Protein AF-A0A4Q3VM09-F1 (afdb_monomer_lite)

Sequence (54 aa):
MSVSARASRGYLAFADTVFDAFLDPEMARQWFAPGLGEIQKIEIDPTVGGRFTF

Secondary structure (DSSP, 8-state):
-----------SS-HHHHHHHHH-HHHHHHHSSTTS------EE--STT--EE-

pLDDT: mean 93.53, std 4.74, range [72.12, 98.12]

Structure (mmCIF, N/CA/C/O backbone):
data_AF-A0A4Q3VM09-F1
#
_entry.id   AF-A0A4Q3VM09-F1
#
loop_
_atom_site.group_PDB
_atom_site.id
_atom_site.type_symbol
_atom_site.label_atom_id
_atom_site.label_alt_id
_atom_site.label_comp_id
_atom_site.label_asym_id
_atom_site.label_entity_id
_atom_site.label_seq_id
_atom_site.pdbx_PDB_ins_code
_atom_site.Cartn_x
_atom_site.Cartn_y
_atom_site.Cartn_z
_atom_site.occupancy
_atom_site.B_iso_or_equiv
_atom_site.auth_seq_id
_atom_site.auth_comp_id
_atom_site.auth_asym_id
_atom_site.auth_atom_id
_atom_site.pdbx_PDB_model_num
ATOM 1 N N . MET A 1 1 ? -17.960 20.181 -1.306 1.00 72.12 1 MET A N 1
ATOM 2 C CA . MET A 1 1 ? -16.670 20.582 -1.909 1.00 72.12 1 MET A CA 1
ATOM 3 C C . MET A 1 1 ? -15.735 19.391 -1.837 1.00 72.12 1 MET A C 1
ATOM 5 O O . MET A 1 1 ? -15.614 18.828 -0.759 1.00 72.12 1 MET A O 1
ATOM 9 N N . SER A 1 2 ? -15.126 18.979 -2.947 1.00 88.62 2 SER A N 1
ATOM 10 C CA . SER A 1 2 ? -14.085 17.943 -2.954 1.00 88.62 2 SER A CA 1
ATOM 11 C C . SER A 1 2 ? -12.712 18.605 -3.037 1.00 88.62 2 SER A C 1
ATOM 13 O O . SER A 1 2 ? -12.503 19.465 -3.892 1.00 88.62 2 SER A O 1
ATOM 15 N N . VAL A 1 3 ? -11.783 18.206 -2.171 1.00 91.31 3 VAL A N 1
ATOM 16 C CA . VAL A 1 3 ? -10.371 18.603 -2.254 1.00 91.31 3 VAL A CA 1
ATOM 17 C C . VAL A 1 3 ? -9.611 17.495 -2.982 1.00 91.31 3 VAL A C 1
ATOM 19 O O . VAL A 1 3 ? -9.809 16.322 -2.681 1.00 91.31 3 VAL A O 1
ATOM 22 N N . SER A 1 4 ? -8.759 17.863 -3.940 1.00 93.88 4 SER A N 1
ATOM 23 C CA . SER A 1 4 ? -7.882 16.937 -4.664 1.00 93.88 4 SER A CA 1
ATOM 24 C C . SER A 1 4 ? -6.427 17.316 -4.418 1.00 93.88 4 SER A C 1
ATOM 26 O O . SER A 1 4 ? -6.058 18.478 -4.580 1.00 93.88 4 SER A O 1
ATOM 28 N N . ALA A 1 5 ? -5.599 16.332 -4.078 1.00 94.00 5 ALA A N 1
ATOM 29 C CA . ALA A 1 5 ? -4.157 16.481 -3.923 1.00 94.00 5 ALA A CA 1
ATOM 30 C C . ALA A 1 5 ? -3.430 15.515 -4.868 1.00 94.00 5 ALA A C 1
ATOM 32 O O . ALA A 1 5 ? -3.907 14.411 -5.124 1.00 94.00 5 ALA A O 1
ATOM 33 N N . ARG A 1 6 ? -2.273 15.931 -5.395 1.00 96.06 6 ARG A N 1
ATOM 34 C CA . 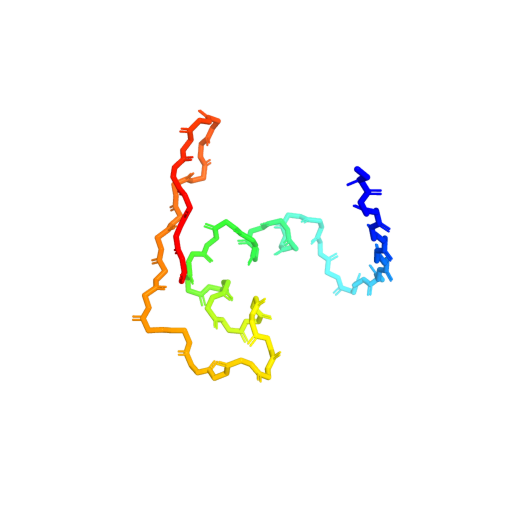ARG A 1 6 ? -1.421 15.113 -6.269 1.00 96.06 6 ARG A CA 1
ATOM 35 C C . ARG A 1 6 ? 0.026 15.183 -5.793 1.00 96.06 6 ARG A C 1
ATOM 37 O O . ARG A 1 6 ? 0.549 16.274 -5.595 1.00 96.06 6 ARG A O 1
ATOM 44 N N . ALA A 1 7 ? 0.672 14.025 -5.691 1.00 93.12 7 ALA A N 1
ATOM 45 C CA . ALA A 1 7 ? 2.102 13.892 -5.433 1.00 93.12 7 ALA A CA 1
ATOM 46 C C . ALA A 1 7 ? 2.752 13.014 -6.514 1.00 93.12 7 ALA A C 1
ATOM 48 O O . ALA A 1 7 ? 2.102 12.158 -7.117 1.00 93.12 7 ALA A O 1
ATOM 49 N N . SER A 1 8 ? 4.028 13.249 -6.816 1.00 96.31 8 SER A N 1
ATOM 50 C CA . SER A 1 8 ? 4.7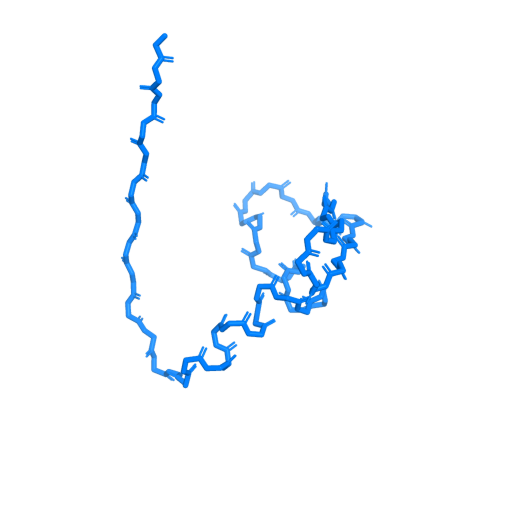94 12.452 -7.782 1.00 96.31 8 SER A CA 1
ATOM 51 C C . SER A 1 8 ? 6.263 12.431 -7.373 1.00 96.31 8 SER A C 1
ATOM 53 O O . SER A 1 8 ? 6.820 13.473 -7.031 1.00 96.31 8 SER A O 1
ATOM 55 N N . ARG A 1 9 ? 6.884 11.247 -7.391 1.00 95.31 9 ARG A N 1
ATOM 56 C CA . ARG A 1 9 ? 8.296 11.056 -7.040 1.00 95.31 9 ARG A CA 1
ATOM 57 C C . ARG A 1 9 ? 8.879 9.860 -7.788 1.00 95.31 9 ARG A C 1
ATOM 59 O O . ARG A 1 9 ? 8.210 8.843 -7.927 1.00 95.31 9 ARG A O 1
ATOM 66 N N . GLY A 1 10 ? 10.115 10.001 -8.265 1.00 97.19 10 GLY A N 1
ATOM 67 C CA . GLY A 1 10 ? 10.889 8.906 -8.850 1.00 97.19 10 GLY A CA 1
ATOM 68 C C . GLY A 1 10 ? 11.709 8.172 -7.790 1.00 97.19 10 GLY A C 1
ATOM 69 O O . GLY A 1 10 ? 12.218 8.799 -6.858 1.00 97.19 10 GLY A O 1
ATOM 70 N N . TYR A 1 11 ? 11.851 6.859 -7.958 1.00 96.56 11 TYR A N 1
ATOM 71 C CA . TYR A 1 11 ? 12.634 5.989 -7.084 1.00 96.56 11 TYR A CA 1
ATOM 72 C C . TYR A 1 11 ? 13.625 5.177 -7.915 1.00 96.56 11 TYR A C 1
ATOM 74 O O . TYR A 1 11 ? 13.295 4.719 -9.006 1.00 96.56 11 TYR A O 1
ATOM 82 N N . LEU A 1 12 ? 14.830 4.976 -7.382 1.00 98.06 12 LEU A N 1
ATOM 83 C CA . LEU A 1 12 ? 15.809 4.031 -7.926 1.00 98.06 12 LEU A CA 1
ATOM 84 C C . LEU A 1 12 ? 15.528 2.630 -7.363 1.00 98.06 12 LEU A C 1
ATOM 86 O O . LEU A 1 12 ? 16.345 2.063 -6.645 1.00 98.06 12 LEU A O 1
ATOM 90 N N . ALA A 1 13 ? 14.327 2.120 -7.624 1.00 96.69 13 ALA A N 1
ATOM 91 C CA . ALA A 1 13 ? 13.844 0.826 -7.157 1.00 96.69 13 ALA A CA 1
ATOM 92 C C . ALA A 1 13 ? 12.921 0.205 -8.211 1.00 96.69 13 ALA A C 1
ATOM 94 O O . ALA A 1 13 ? 12.386 0.912 -9.070 1.00 96.69 13 ALA A O 1
ATOM 95 N N . PHE A 1 14 ? 12.723 -1.111 -8.143 1.00 98.12 14 PHE A N 1
ATOM 96 C CA . PHE A 1 14 ? 11.736 -1.782 -8.982 1.00 98.12 14 PHE A CA 1
A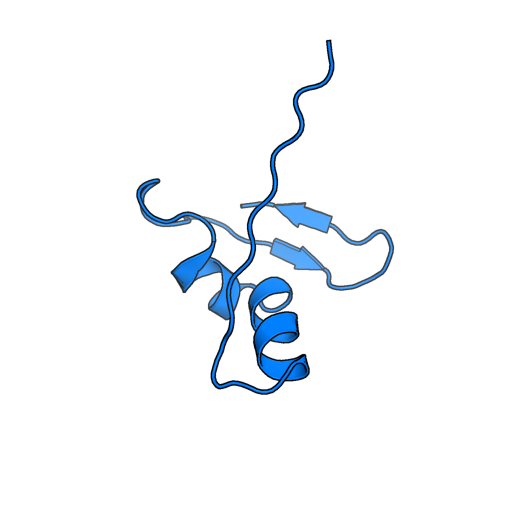TOM 97 C C . PHE A 1 14 ? 10.316 -1.388 -8.568 1.00 98.12 14 PHE A C 1
ATOM 99 O O . PHE A 1 14 ? 10.061 -1.075 -7.403 1.00 98.12 14 PHE A O 1
ATOM 106 N N . ALA A 1 15 ? 9.392 -1.420 -9.531 1.00 97.56 15 ALA A N 1
ATOM 107 C CA . ALA A 1 15 ? 7.990 -1.098 -9.285 1.00 97.56 15 ALA A CA 1
ATOM 108 C C . ALA A 1 15 ? 7.393 -1.997 -8.194 1.00 97.56 15 ALA A C 1
ATOM 110 O O . ALA A 1 15 ? 6.757 -1.480 -7.280 1.00 97.56 15 ALA A O 1
ATOM 111 N N . ASP A 1 16 ? 7.691 -3.297 -8.240 1.00 97.88 16 ASP A N 1
ATOM 112 C CA . ASP A 1 16 ? 7.210 -4.277 -7.261 1.00 97.88 16 ASP A CA 1
ATOM 113 C C . ASP A 1 16 ? 7.707 -3.947 -5.849 1.00 97.88 16 ASP A C 1
ATOM 115 O O . ASP A 1 16 ? 6.926 -3.944 -4.913 1.00 97.88 16 ASP A O 1
ATOM 119 N N . THR A 1 17 ? 8.962 -3.510 -5.693 1.00 97.00 17 THR A N 1
ATOM 120 C CA . THR A 1 17 ? 9.493 -3.083 -4.386 1.00 97.00 17 THR A CA 1
ATOM 121 C C . THR A 1 17 ? 8.754 -1.868 -3.825 1.00 97.00 17 THR A C 1
ATOM 123 O O . THR A 1 17 ? 8.504 -1.786 -2.624 1.00 97.00 17 THR A O 1
ATOM 126 N N . VAL A 1 18 ? 8.422 -0.896 -4.681 1.00 97.00 18 VAL A N 1
ATOM 127 C CA . VAL A 1 18 ? 7.645 0.278 -4.258 1.00 97.00 18 VAL A CA 1
ATOM 128 C C . VAL A 1 18 ? 6.217 -0.133 -3.922 1.00 97.00 18 VAL A C 1
ATOM 130 O O . VAL A 1 18 ? 5.667 0.380 -2.959 1.00 97.00 18 VAL A O 1
ATOM 133 N N . PHE A 1 19 ? 5.630 -1.050 -4.686 1.00 96.81 19 PHE A N 1
ATOM 134 C CA . PHE A 1 19 ? 4.285 -1.560 -4.452 1.00 96.81 19 PHE A CA 1
ATOM 135 C C . PHE A 1 19 ? 4.194 -2.348 -3.137 1.00 96.81 19 PHE A C 1
ATOM 137 O O . PHE A 1 19 ? 3.340 -2.044 -2.306 1.00 96.81 19 PHE A O 1
ATOM 144 N N . ASP A 1 20 ? 5.132 -3.261 -2.890 1.00 96.75 20 ASP A N 1
ATOM 145 C CA . ASP A 1 20 ? 5.219 -4.058 -1.663 1.00 96.75 20 ASP A CA 1
ATOM 146 C C . ASP A 1 20 ? 5.368 -3.175 -0.419 1.00 96.75 20 ASP A C 1
ATOM 148 O O . ASP A 1 20 ? 4.766 -3.457 0.614 1.00 96.75 20 ASP A O 1
ATOM 152 N N . ALA A 1 21 ? 6.061 -2.034 -0.528 1.00 96.75 21 ALA A N 1
ATOM 153 C CA . ALA A 1 21 ? 6.194 -1.077 0.572 1.00 96.75 21 ALA A CA 1
ATOM 154 C C . ALA A 1 21 ? 4.857 -0.470 1.048 1.00 96.75 21 ALA A C 1
ATOM 156 O O . ALA A 1 21 ? 4.812 0.094 2.144 1.00 96.75 21 ALA A O 1
ATOM 157 N N . PHE A 1 22 ? 3.790 -0.553 0.243 1.00 95.44 22 PHE A N 1
ATOM 158 C CA . PHE A 1 22 ? 2.429 -0.165 0.632 1.00 95.44 22 PHE A CA 1
ATOM 159 C C . PHE A 1 22 ? 1.597 -1.334 1.171 1.00 95.44 22 PHE A C 1
ATOM 161 O O . PHE A 1 22 ? 0.595 -1.090 1.840 1.00 95.44 22 PHE A O 1
ATOM 168 N N . LEU A 1 23 ? 1.959 -2.576 0.847 1.00 96.50 23 LEU A N 1
ATOM 169 C CA . LEU A 1 23 ? 1.171 -3.767 1.172 1.00 96.50 23 LEU A CA 1
ATOM 170 C C . LEU A 1 23 ? 1.684 -4.503 2.408 1.00 96.50 23 LEU A C 1
ATOM 172 O O . LEU A 1 23 ? 0.891 -5.095 3.136 1.00 96.50 23 LEU A O 1
ATOM 176 N N . ASP A 1 24 ? 2.994 -4.466 2.643 1.00 96.06 24 ASP A N 1
ATOM 177 C CA . ASP A 1 24 ? 3.621 -5.057 3.816 1.00 96.06 24 ASP A CA 1
ATOM 178 C C . ASP A 1 24 ? 3.442 -4.121 5.032 1.00 96.06 24 ASP A C 1
ATOM 180 O O . ASP A 1 24 ? 3.925 -2.980 5.010 1.00 96.06 24 ASP A O 1
ATOM 184 N N . PRO A 1 25 ? 2.772 -4.572 6.113 1.00 95.69 25 PRO A N 1
ATOM 185 C CA . PRO A 1 25 ? 2.558 -3.760 7.309 1.00 95.69 25 PRO A CA 1
ATOM 186 C C . PRO A 1 25 ? 3.855 -3.269 7.968 1.00 95.69 25 PRO A C 1
ATOM 188 O O . PRO A 1 25 ? 3.901 -2.146 8.471 1.00 95.69 25 PRO A O 1
ATOM 191 N N . GLU A 1 26 ? 4.913 -4.077 7.971 1.00 94.31 26 GLU A N 1
ATOM 192 C CA . GLU A 1 26 ? 6.189 -3.737 8.602 1.00 94.31 26 GLU A CA 1
ATOM 193 C C . GLU A 1 26 ? 6.996 -2.753 7.752 1.00 94.31 26 GLU A C 1
ATOM 195 O O . GLU A 1 26 ? 7.683 -1.888 8.301 1.00 94.31 26 GLU A O 1
ATOM 200 N N . MET A 1 27 ? 6.871 -2.810 6.423 1.00 94.94 27 MET A N 1
ATOM 201 C CA . MET A 1 27 ? 7.432 -1.776 5.548 1.00 94.94 27 MET A CA 1
ATOM 202 C C . MET A 1 27 ? 6.654 -0.465 5.681 1.00 94.94 27 MET A C 1
ATOM 204 O O . MET A 1 27 ? 7.255 0.588 5.901 1.00 94.94 27 MET A O 1
ATOM 208 N N . ALA A 1 28 ? 5.322 -0.513 5.603 1.00 95.00 28 ALA A N 1
ATOM 209 C CA . ALA A 1 28 ? 4.464 0.666 5.686 1.00 95.00 28 ALA A CA 1
ATOM 210 C C . ALA A 1 28 ? 4.629 1.415 7.019 1.00 95.00 28 ALA A C 1
ATOM 212 O O . ALA A 1 28 ? 4.692 2.650 7.025 1.00 95.00 28 AL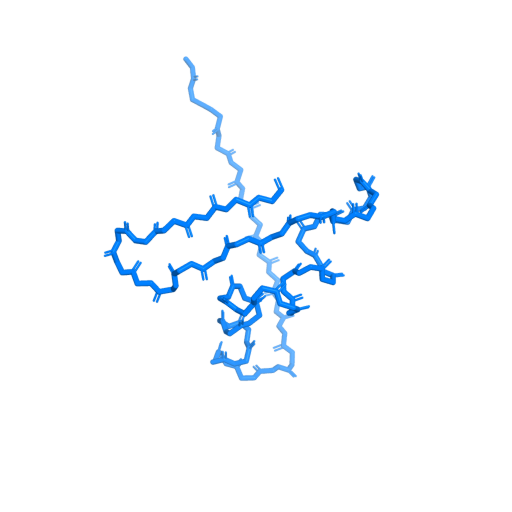A A O 1
ATOM 213 N N . ARG A 1 29 ? 4.803 0.687 8.136 1.00 93.00 29 ARG A N 1
ATOM 214 C CA . ARG A 1 29 ? 5.063 1.269 9.467 1.00 93.00 29 ARG A CA 1
ATOM 215 C C . ARG A 1 29 ? 6.245 2.246 9.471 1.00 93.00 29 ARG A C 1
ATOM 217 O O . ARG A 1 29 ? 6.246 3.203 10.239 1.00 93.00 29 ARG A O 1
ATOM 224 N N . GLN A 1 30 ? 7.242 2.028 8.616 1.00 91.50 30 GLN A N 1
ATOM 225 C CA . GLN A 1 30 ? 8.479 2.812 8.612 1.00 91.50 30 GLN A CA 1
ATOM 226 C C . GLN A 1 30 ? 8.343 4.169 7.918 1.00 91.50 30 GLN A C 1
ATOM 228 O O . GLN A 1 30 ? 9.149 5.061 8.179 1.00 91.50 30 GLN A O 1
ATOM 233 N N . TRP A 1 31 ? 7.370 4.341 7.016 1.00 90.50 31 TRP A N 1
ATOM 234 C CA . TRP A 1 31 ? 7.357 5.509 6.129 1.00 90.50 31 TRP A CA 1
ATOM 235 C C . TRP A 1 31 ? 5.994 6.177 5.943 1.00 90.50 31 TRP A C 1
ATOM 237 O O . TRP A 1 31 ? 5.974 7.336 5.538 1.00 90.50 31 TRP A O 1
ATOM 247 N N . PHE A 1 32 ? 4.872 5.504 6.217 1.00 89.44 32 PHE A N 1
ATOM 248 C CA . PHE A 1 32 ? 3.542 5.969 5.798 1.00 89.44 32 PHE A CA 1
ATOM 249 C C . PHE A 1 32 ? 3.056 7.248 6.509 1.00 89.44 32 PHE A C 1
ATOM 251 O O . PHE A 1 32 ? 2.291 8.023 5.936 1.00 89.44 32 PHE A O 1
ATOM 258 N N . ALA A 1 33 ? 3.527 7.513 7.729 1.00 87.38 33 ALA A N 1
ATOM 259 C CA . ALA A 1 33 ? 3.063 8.627 8.560 1.00 87.38 33 ALA A CA 1
ATOM 260 C C . ALA A 1 33 ? 4.221 9.520 9.060 1.00 87.38 33 ALA A C 1
ATOM 262 O O . ALA A 1 33 ? 4.387 9.718 10.269 1.00 87.38 33 ALA A O 1
ATOM 263 N N . PRO A 1 34 ? 5.061 10.069 8.161 1.00 86.75 34 PRO A N 1
ATOM 264 C CA . PRO A 1 34 ? 6.233 10.821 8.577 1.00 86.75 34 PRO A CA 1
ATOM 265 C C . PRO A 1 34 ? 5.795 12.099 9.304 1.00 86.75 34 PRO A C 1
ATOM 267 O O . PRO A 1 34 ? 4.971 12.864 8.807 1.00 86.75 34 PRO A O 1
ATOM 270 N N . GLY A 1 35 ? 6.349 12.332 10.494 1.00 85.56 35 GLY A N 1
ATOM 271 C CA . GLY A 1 35 ? 6.019 13.499 11.320 1.00 85.56 35 GLY A CA 1
ATOM 272 C C . GLY A 1 35 ? 4.737 13.375 12.153 1.00 85.56 35 GLY A C 1
ATOM 273 O O . GLY A 1 35 ? 4.410 14.321 12.864 1.00 85.56 35 GLY A O 1
ATOM 274 N N . LEU A 1 36 ? 4.042 12.229 12.116 1.00 85.62 36 LEU A N 1
ATOM 275 C CA . LEU A 1 36 ? 2.844 11.967 12.931 1.00 85.62 36 LEU A CA 1
ATOM 276 C C . LEU A 1 36 ? 3.121 11.118 14.189 1.00 85.62 36 LEU A C 1
ATOM 278 O O . LEU A 1 36 ? 2.195 10.820 14.938 1.00 85.62 36 LEU A O 1
ATOM 282 N N . GLY A 1 37 ? 4.385 10.770 14.449 1.00 85.62 37 GLY A N 1
ATOM 283 C CA . GLY A 1 37 ? 4.795 9.895 15.552 1.00 85.62 37 GLY A CA 1
ATOM 284 C C . GLY A 1 37 ? 4.951 8.432 15.128 1.00 85.62 37 GLY A C 1
ATOM 285 O O . GLY A 1 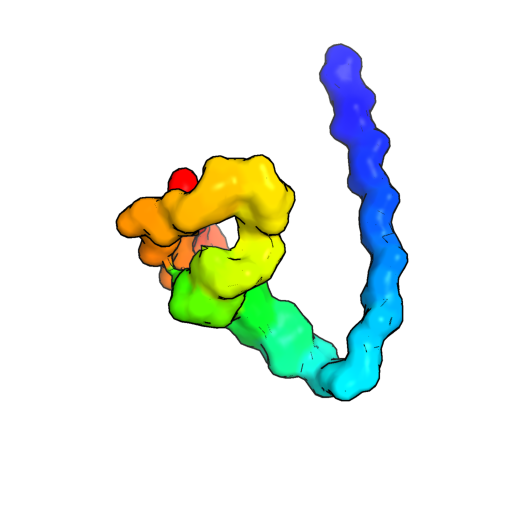37 ? 4.943 8.114 13.941 1.00 85.62 37 GLY A O 1
ATOM 286 N N . GLU A 1 38 ? 5.145 7.542 16.101 1.00 87.50 38 GLU A N 1
ATOM 287 C CA . GLU A 1 38 ? 5.265 6.101 15.857 1.00 87.50 38 GLU A CA 1
ATOM 288 C C . GLU A 1 38 ? 3.884 5.471 15.630 1.00 87.50 38 GLU A C 1
ATOM 290 O O . GLU A 1 38 ? 2.988 5.605 16.469 1.00 87.50 38 GLU A O 1
ATOM 295 N N . ILE A 1 39 ? 3.729 4.743 14.521 1.00 90.88 39 ILE A N 1
ATOM 296 C CA . ILE A 1 39 ? 2.524 3.962 14.222 1.00 90.88 39 ILE A CA 1
ATOM 297 C C . ILE A 1 39 ? 2.436 2.791 15.213 1.00 90.88 39 ILE A C 1
ATOM 299 O O . ILE A 1 39 ? 3.225 1.850 15.154 1.00 90.88 39 ILE A O 1
ATOM 303 N N . GLN A 1 40 ? 1.456 2.851 16.118 1.00 90.69 40 GLN A N 1
ATOM 304 C CA . GLN A 1 40 ? 1.275 1.870 17.200 1.00 90.69 40 GLN A CA 1
ATOM 305 C C . GLN A 1 40 ? 0.614 0.570 16.735 1.00 90.69 40 GLN A C 1
ATOM 307 O O . GLN A 1 40 ? 0.783 -0.484 17.345 1.00 90.69 40 GLN A O 1
ATOM 312 N N . LYS A 1 41 ? -0.177 0.641 15.665 1.00 91.94 41 LYS A N 1
ATOM 313 C CA . LYS A 1 41 ? -0.889 -0.497 15.100 1.00 91.94 41 LYS A CA 1
ATOM 314 C C . LYS A 1 41 ? -0.931 -0.330 13.596 1.00 91.94 41 LYS A C 1
ATOM 316 O O . LYS A 1 41 ? -1.168 0.766 13.126 1.00 91.94 41 LYS A O 1
ATOM 321 N N . ILE A 1 42 ? -0.730 -1.410 12.854 1.00 94.56 42 ILE A N 1
ATOM 322 C CA . ILE A 1 42 ? -0.971 -1.424 11.416 1.00 94.56 42 ILE A CA 1
ATOM 323 C C . ILE A 1 42 ? -1.474 -2.805 11.011 1.00 94.56 42 ILE A C 1
ATOM 325 O O . ILE A 1 42 ? -0.896 -3.819 11.396 1.00 94.56 42 ILE A O 1
ATOM 329 N N . GLU A 1 43 ? -2.583 -2.840 10.282 1.00 96.19 43 GLU A N 1
ATOM 330 C CA . GLU A 1 43 ? -3.147 -4.056 9.694 1.00 96.19 43 GLU A CA 1
ATOM 331 C C . GLU A 1 43 ? -3.384 -3.785 8.212 1.00 96.19 43 GLU A C 1
ATOM 333 O O . GLU A 1 43 ? -4.037 -2.797 7.862 1.00 96.19 43 GLU A O 1
ATOM 338 N N . ILE A 1 44 ? -2.852 -4.659 7.358 1.00 97.38 44 ILE A N 1
ATOM 339 C CA . ILE A 1 44 ? -3.031 -4.601 5.908 1.00 97.38 44 ILE A CA 1
ATOM 340 C C . ILE A 1 44 ? -3.400 -6.002 5.427 1.00 97.38 44 ILE A C 1
ATOM 342 O O . ILE A 1 44 ? -2.634 -6.946 5.602 1.00 97.38 44 ILE A O 1
ATOM 346 N N . ASP A 1 45 ? -4.582 -6.128 4.835 1.00 97.88 45 ASP A N 1
ATOM 347 C CA . ASP A 1 45 ? -4.997 -7.286 4.047 1.00 97.88 45 ASP A CA 1
ATOM 348 C C . ASP A 1 45 ? -4.883 -6.897 2.563 1.00 97.88 45 ASP A C 1
ATOM 350 O O . ASP A 1 45 ? -5.731 -6.148 2.063 1.00 97.88 45 ASP A O 1
ATOM 354 N N . PRO A 1 46 ? -3.818 -7.330 1.860 1.00 96.00 46 PRO A N 1
ATOM 355 C CA . PRO A 1 46 ? -3.479 -6.862 0.518 1.00 96.00 46 PRO A CA 1
ATOM 356 C C . PRO A 1 46 ? -4.297 -7.577 -0.568 1.00 96.00 46 PRO A C 1
ATOM 358 O O . PRO A 1 46 ? -3.768 -8.061 -1.569 1.00 96.00 46 PRO A O 1
ATOM 361 N N . THR A 1 47 ? -5.610 -7.653 -0.373 1.00 97.31 47 THR A N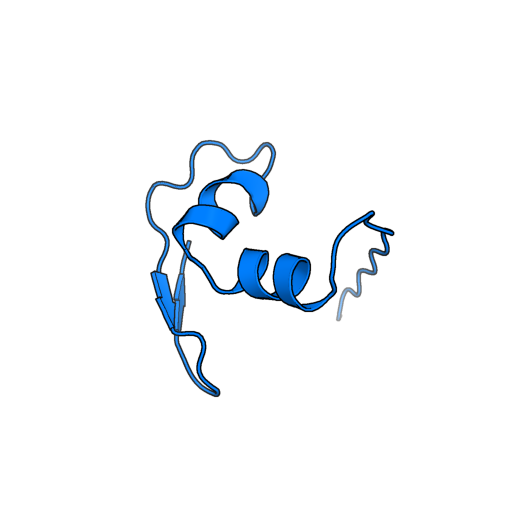 1
ATOM 362 C CA . THR A 1 47 ? -6.564 -8.231 -1.318 1.00 97.31 47 THR A CA 1
ATOM 363 C C . THR A 1 47 ? -7.601 -7.194 -1.737 1.00 97.31 47 THR A C 1
ATOM 365 O O . THR A 1 47 ? -7.835 -6.185 -1.069 1.00 97.31 47 THR A O 1
ATOM 368 N N . VAL A 1 48 ? -8.245 -7.412 -2.886 1.00 97.31 48 VAL A N 1
ATOM 369 C CA . VAL A 1 48 ? -9.343 -6.539 -3.320 1.00 97.31 48 VAL A CA 1
ATOM 370 C C . VAL A 1 48 ? -10.507 -6.683 -2.339 1.00 97.31 48 VAL A C 1
ATOM 372 O O . VAL A 1 48 ? -11.063 -7.767 -2.187 1.00 97.31 48 VAL A O 1
ATOM 375 N N . GLY A 1 49 ? -10.882 -5.575 -1.696 1.00 97.06 49 GLY A N 1
ATOM 376 C CA . GLY A 1 49 ? -11.882 -5.563 -0.622 1.00 97.06 49 GLY A CA 1
ATOM 377 C C . GLY A 1 49 ? -11.314 -5.838 0.776 1.00 97.06 49 GLY A C 1
ATOM 378 O O . GLY A 1 49 ? -12.086 -5.860 1.734 1.00 97.06 49 GLY A O 1
ATOM 379 N N . GLY A 1 50 ? -9.994 -6.013 0.897 1.00 96.12 50 GLY A N 1
ATOM 380 C CA . GLY A 1 50 ? -9.288 -6.185 2.161 1.00 96.12 50 GLY A CA 1
ATOM 381 C C . GLY A 1 50 ? -9.322 -4.943 3.058 1.00 96.12 50 GLY A C 1
ATOM 382 O O . GLY A 1 50 ? -9.697 -3.837 2.657 1.00 96.12 50 GLY A O 1
ATOM 383 N N . ARG A 1 51 ? -8.948 -5.142 4.323 1.00 95.94 51 ARG A N 1
ATOM 384 C CA . ARG A 1 51 ? -8.928 -4.110 5.368 1.00 95.94 51 ARG A CA 1
ATOM 385 C C . ARG A 1 51 ? -7.572 -3.403 5.460 1.00 95.94 51 ARG A C 1
ATOM 387 O O . ARG A 1 51 ? -6.529 -4.036 5.355 1.00 95.94 51 ARG A O 1
ATOM 394 N N . PHE A 1 52 ? -7.615 -2.106 5.769 1.00 94.56 52 PHE A N 1
ATOM 395 C CA . PHE A 1 52 ? -6.455 -1.274 6.090 1.00 94.56 52 PHE A CA 1
ATOM 396 C C . PHE A 1 52 ? -6.729 -0.417 7.341 1.00 94.56 52 PHE A C 1
ATOM 398 O O . PHE A 1 52 ? -7.732 0.300 7.374 1.00 94.56 52 PHE A O 1
ATOM 405 N N . THR A 1 53 ? -5.866 -0.487 8.364 1.00 92.69 53 THR A N 1
ATOM 406 C CA . THR A 1 53 ? -5.928 0.356 9.584 1.00 92.69 53 THR A CA 1
ATOM 407 C C . THR A 1 53 ? -4.526 0.725 10.073 1.00 92.69 53 THR A C 1
ATOM 409 O O . THR A 1 53 ? -3.664 -0.153 10.040 1.00 92.69 53 THR A O 1
ATOM 412 N N . PHE A 1 54 ? -4.313 1.957 10.557 1.00 86.06 54 PHE A N 1
ATOM 413 C CA . PHE A 1 54 ? -3.040 2.469 11.092 1.00 86.06 54 PHE A CA 1
ATOM 414 C C . PHE A 1 54 ? -3.248 3.478 12.236 1.00 86.06 54 PHE A C 1
ATOM 416 O O . PHE A 1 54 ? -4.396 3.970 12.362 1.00 86.06 54 PHE A O 1
#

Radius of gyration: 13.09 Å; chains: 1; bounding box: 32×29×26 Å

Foldseek 3Di:
DDDDDDDDDDDPDDPVVVVVCVQDFVSVQVPVDPPPDGDPDWDHDPDDVTDTDD